Protein AF-A0A090WRE7-F1 (afdb_monomer)

Structure (mmCIF, N/CA/C/O backbone):
data_AF-A0A090WRE7-F1
#
_entry.id   AF-A0A090WRE7-F1
#
loop_
_atom_site.group_PDB
_atom_site.id
_atom_site.type_symbol
_atom_site.label_atom_id
_atom_site.label_alt_id
_atom_site.label_comp_id
_atom_site.label_asym_id
_atom_site.label_entity_id
_atom_site.label_seq_id
_atom_site.pdbx_PDB_ins_code
_atom_site.Cartn_x
_atom_site.Cartn_y
_atom_site.Cartn_z
_atom_site.occupancy
_atom_site.B_iso_or_equiv
_atom_site.auth_seq_id
_atom_site.auth_comp_id
_atom_site.auth_asym_id
_atom_site.auth_atom_id
_atom_site.pdbx_PDB_model_num
ATOM 1 N N . MET A 1 1 ? 3.033 -13.523 -8.952 1.00 80.12 1 MET A N 1
ATOM 2 C CA . MET A 1 1 ? 4.060 -12.502 -9.274 1.00 80.12 1 MET A CA 1
ATOM 3 C C . MET A 1 1 ? 4.094 -12.339 -10.781 1.00 80.12 1 MET A C 1
ATOM 5 O O . MET A 1 1 ? 4.192 -13.340 -11.481 1.00 80.12 1 MET A O 1
ATOM 9 N N . LYS A 1 2 ? 4.001 -11.104 -11.274 1.00 88.88 2 LYS A N 1
ATOM 10 C CA . LYS A 1 2 ? 4.060 -10.767 -12.698 1.00 88.88 2 LYS A CA 1
ATOM 11 C C . LYS A 1 2 ? 5.129 -9.702 -12.919 1.00 88.88 2 LYS A C 1
ATOM 13 O O . LYS A 1 2 ? 5.090 -8.665 -12.264 1.00 88.88 2 LYS A O 1
ATOM 18 N N . VAL A 1 3 ? 6.055 -9.948 -13.839 1.00 89.56 3 VAL A N 1
ATOM 19 C CA . VAL A 1 3 ? 7.024 -8.931 -14.269 1.00 89.56 3 VAL A CA 1
ATOM 20 C C . VAL A 1 3 ? 6.303 -7.918 -15.157 1.00 89.56 3 VAL A C 1
ATOM 22 O O . VAL A 1 3 ? 5.532 -8.302 -16.042 1.00 89.56 3 VAL A O 1
ATOM 25 N N . ILE A 1 4 ? 6.506 -6.631 -14.888 1.00 88.69 4 ILE A N 1
ATOM 26 C CA . ILE A 1 4 ? 5.954 -5.544 -15.695 1.00 88.69 4 ILE A CA 1
ATOM 27 C C . ILE A 1 4 ? 6.969 -5.182 -16.769 1.00 88.69 4 ILE A C 1
ATOM 29 O O . ILE A 1 4 ? 8.102 -4.817 -16.470 1.00 88.69 4 ILE A O 1
ATOM 33 N N . ASP A 1 5 ? 6.537 -5.232 -18.025 1.00 88.62 5 ASP A N 1
ATOM 34 C CA . ASP A 1 5 ? 7.314 -4.670 -19.120 1.00 88.62 5 ASP A CA 1
ATOM 35 C C . ASP A 1 5 ? 7.223 -3.139 -19.084 1.00 88.62 5 ASP A C 1
ATOM 37 O O . ASP A 1 5 ? 6.187 -2.541 -19.380 1.00 88.62 5 ASP A O 1
ATOM 41 N N . ILE A 1 6 ? 8.334 -2.503 -18.718 1.00 86.12 6 ILE A N 1
ATOM 42 C CA . ILE A 1 6 ? 8.448 -1.048 -18.590 1.00 86.12 6 ILE A CA 1
ATOM 43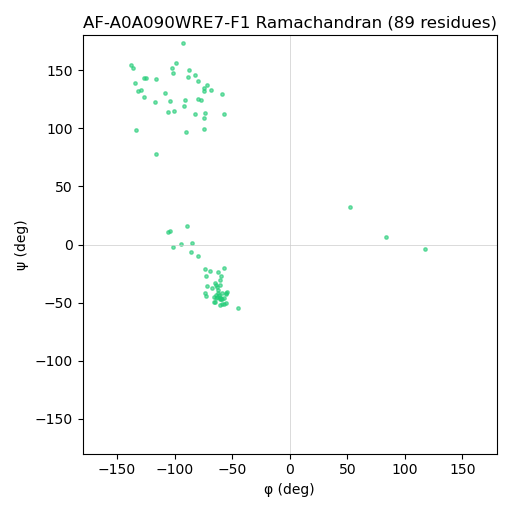 C C . ILE A 1 6 ? 8.166 -0.351 -19.930 1.00 86.12 6 ILE A C 1
ATOM 45 O O . ILE A 1 6 ? 7.637 0.758 -19.935 1.00 86.12 6 ILE A O 1
ATOM 49 N N . ASN A 1 7 ? 8.461 -0.980 -21.073 1.00 86.06 7 ASN A N 1
ATOM 50 C CA . ASN A 1 7 ? 8.299 -0.344 -22.383 1.00 86.06 7 ASN A CA 1
ATOM 51 C C . ASN A 1 7 ? 6.839 -0.200 -22.812 1.00 86.06 7 ASN A C 1
ATOM 53 O O . ASN A 1 7 ? 6.516 0.725 -23.556 1.00 86.06 7 ASN A O 1
ATOM 57 N N . THR A 1 8 ? 5.964 -1.076 -22.325 1.00 89.94 8 THR A N 1
ATOM 58 C CA . THR A 1 8 ? 4.520 -1.034 -22.594 1.00 89.94 8 THR A CA 1
ATOM 59 C C . THR A 1 8 ? 3.723 -0.437 -21.433 1.00 89.94 8 THR A C 1
ATOM 61 O O . THR A 1 8 ? 2.508 -0.253 -21.531 1.00 89.94 8 THR A O 1
ATOM 64 N N . TRP A 1 9 ? 4.392 -0.085 -20.332 1.00 89.62 9 TRP A N 1
ATOM 65 C CA . TRP A 1 9 ? 3.742 0.417 -19.132 1.00 89.62 9 TRP A CA 1
ATOM 66 C C . TRP A 1 9 ? 3.373 1.899 -19.246 1.00 89.62 9 TRP A C 1
ATOM 68 O O . TRP A 1 9 ? 4.221 2.772 -19.440 1.00 89.62 9 TRP A O 1
ATOM 78 N N . ASN A 1 10 ? 2.096 2.210 -19.015 1.00 90.31 10 ASN A N 1
ATOM 79 C CA . ASN A 1 10 ? 1.559 3.574 -19.058 1.00 90.31 10 ASN A CA 1
ATOM 80 C C . ASN A 1 10 ? 2.256 4.563 -18.104 1.00 90.31 10 ASN A C 1
ATOM 82 O O . ASN A 1 10 ? 2.149 5.770 -18.296 1.00 90.31 10 ASN A O 1
ATOM 86 N N . ARG A 1 11 ? 2.958 4.077 -17.071 1.00 88.25 11 ARG A N 1
ATOM 87 C CA . ARG A 1 11 ? 3.661 4.913 -16.084 1.00 88.25 11 ARG A CA 1
ATOM 88 C C . ARG A 1 11 ? 5.176 4.960 -16.280 1.00 88.25 11 ARG A C 1
ATOM 90 O O . ARG A 1 11 ? 5.852 5.490 -15.401 1.00 88.25 11 ARG A O 1
ATOM 97 N N . LYS A 1 12 ? 5.701 4.477 -17.413 1.00 89.69 12 LYS A N 1
ATOM 98 C CA . LYS A 1 12 ? 7.137 4.498 -17.744 1.00 89.69 12 LYS A CA 1
ATOM 99 C C . LYS A 1 12 ? 7.800 5.843 -17.436 1.00 89.69 12 LYS A C 1
ATOM 101 O O . LYS A 1 12 ? 8.742 5.890 -16.658 1.00 89.69 12 LYS A O 1
ATOM 106 N N . GLN A 1 13 ? 7.255 6.935 -17.974 1.00 90.25 13 GLN A N 1
ATOM 107 C CA . GLN A 1 13 ? 7.836 8.273 -17.803 1.00 90.25 13 GLN A CA 1
ATOM 108 C C . GLN A 1 13 ? 7.873 8.720 -16.336 1.00 90.25 13 GLN A C 1
ATOM 110 O O . GLN A 1 13 ? 8.849 9.317 -15.890 1.00 90.25 13 GLN A O 1
ATOM 115 N N . HIS A 1 14 ? 6.825 8.414 -15.564 1.00 90.19 14 HIS A N 1
ATOM 116 C CA . HIS A 1 14 ? 6.811 8.709 -14.132 1.00 90.19 14 HIS A CA 1
ATOM 117 C C . HIS A 1 14 ? 7.861 7.879 -13.395 1.00 90.19 14 HIS A C 1
ATOM 119 O O . HIS A 1 14 ? 8.594 8.420 -12.576 1.00 90.19 14 HIS A O 1
ATOM 125 N N . PHE A 1 15 ? 7.951 6.584 -13.698 1.00 89.56 15 PHE A N 1
ATOM 126 C CA . PHE A 1 15 ? 8.945 5.704 -13.095 1.00 89.56 15 PHE A CA 1
ATOM 127 C C . PHE A 1 15 ? 10.371 6.191 -13.367 1.00 89.56 15 PHE A C 1
ATOM 129 O O . PHE A 1 15 ? 11.118 6.386 -12.416 1.00 89.56 15 PHE A O 1
ATOM 136 N N . GLU A 1 16 ? 10.715 6.472 -14.626 1.00 88.94 16 GLU A N 1
ATOM 137 C CA . GLU A 1 16 ? 12.036 6.982 -15.015 1.00 88.94 16 GLU A CA 1
ATOM 138 C C . GLU A 1 16 ? 12.368 8.290 -14.285 1.00 88.94 16 GLU A C 1
ATOM 140 O O . GLU A 1 16 ? 13.441 8.406 -13.695 1.00 88.94 16 GLU A O 1
ATOM 145 N N . HIS A 1 17 ? 11.421 9.233 -14.233 1.00 89.62 17 HIS A N 1
ATOM 146 C CA . HIS A 1 17 ? 11.610 10.505 -13.539 1.00 89.62 17 HIS A CA 1
ATOM 147 C C . HIS A 1 17 ? 11.883 10.329 -12.039 1.00 89.62 17 HIS A C 1
ATOM 149 O O . HIS A 1 17 ? 12.867 10.862 -11.533 1.00 89.62 17 HIS A O 1
ATOM 155 N N . PHE A 1 18 ? 11.038 9.575 -11.326 1.00 89.31 18 PHE A N 1
ATOM 156 C CA . PHE A 1 18 ? 11.192 9.392 -9.880 1.00 89.31 18 PHE A CA 1
ATOM 157 C C . PHE A 1 18 ? 12.386 8.493 -9.537 1.00 89.31 18 PHE A C 1
ATOM 159 O O . PHE A 1 18 ? 13.079 8.766 -8.567 1.00 89.31 18 PHE A O 1
ATOM 166 N N . SER A 1 19 ? 12.689 7.470 -10.342 1.00 87.12 19 SER A N 1
ATOM 167 C CA . SER A 1 19 ? 13.819 6.557 -10.099 1.00 87.12 19 SER A CA 1
ATOM 168 C C . SER A 1 19 ? 15.191 7.239 -10.124 1.00 87.12 19 SER A C 1
ATOM 170 O O . SER A 1 19 ? 16.129 6.736 -9.513 1.00 87.12 19 SER A O 1
ATOM 172 N N . GLY A 1 20 ? 15.308 8.385 -10.803 1.00 87.19 20 GLY A N 1
ATOM 173 C CA . GLY A 1 20 ? 16.537 9.177 -10.857 1.00 87.19 20 GLY A CA 1
ATOM 174 C C . GLY A 1 20 ? 16.717 10.154 -9.690 1.00 87.19 20 GLY A C 1
ATOM 175 O O . GLY A 1 20 ? 17.760 10.801 -9.602 1.00 87.19 20 GLY A O 1
ATOM 176 N N . LEU A 1 21 ? 15.719 10.305 -8.814 1.00 89.50 21 LEU A N 1
ATOM 177 C CA . LEU A 1 21 ? 15.794 11.213 -7.671 1.00 89.50 21 LEU A CA 1
ATOM 178 C C . LEU A 1 21 ? 16.528 10.560 -6.497 1.00 89.50 21 LEU A C 1
ATOM 180 O O . LEU A 1 21 ? 16.376 9.371 -6.234 1.00 89.50 21 LEU A O 1
ATOM 184 N N . ALA A 1 22 ? 17.272 11.370 -5.741 1.00 87.94 22 ALA A N 1
ATOM 185 C CA . ALA A 1 22 ? 17.924 10.918 -4.512 1.00 87.94 22 ALA A CA 1
ATOM 186 C C . ALA A 1 22 ? 16.911 10.518 -3.422 1.00 87.94 22 ALA A C 1
ATOM 188 O O . ALA A 1 22 ? 17.168 9.592 -2.659 1.00 87.94 22 ALA A O 1
ATOM 189 N N . ASP A 1 23 ? 15.760 11.198 -3.371 1.00 88.62 23 ASP A N 1
ATOM 190 C CA . ASP A 1 23 ? 14.632 10.844 -2.508 1.00 88.62 23 ASP A CA 1
ATOM 191 C C . ASP A 1 23 ? 13.316 10.882 -3.306 1.00 88.62 23 ASP A C 1
ATOM 193 O O . ASP A 1 23 ? 12.755 11.957 -3.538 1.00 88.62 23 ASP A O 1
ATOM 197 N N . PRO A 1 24 ? 12.825 9.722 -3.773 1.00 87.44 24 PRO A N 1
ATOM 198 C CA . PRO A 1 24 ? 11.587 9.625 -4.540 1.00 87.44 24 PRO A CA 1
ATOM 199 C C . PRO A 1 24 ? 10.331 9.436 -3.673 1.00 87.44 24 PRO A C 1
ATOM 201 O O . PRO A 1 24 ? 9.288 9.023 -4.189 1.00 87.44 24 PRO A O 1
ATOM 204 N N . SER A 1 25 ? 10.405 9.693 -2.363 1.00 89.44 25 SER A N 1
ATOM 205 C CA . SER A 1 25 ? 9.304 9.437 -1.430 1.00 89.44 25 SER A CA 1
ATOM 206 C C . SER A 1 25 ? 8.540 10.708 -1.069 1.00 89.44 25 SER A C 1
ATOM 208 O O . SER A 1 25 ? 9.096 11.793 -0.947 1.00 89.44 25 SER A O 1
ATOM 210 N N . PHE A 1 26 ? 7.237 10.569 -0.830 1.00 91.50 26 PHE A N 1
ATOM 211 C CA . PHE A 1 26 ? 6.423 11.627 -0.239 1.00 91.50 26 PHE A CA 1
ATOM 212 C C . PHE A 1 26 ? 5.466 11.038 0.797 1.00 91.50 26 PHE A C 1
ATOM 214 O O . PHE A 1 26 ? 5.095 9.865 0.727 1.00 91.50 26 PHE A O 1
ATOM 221 N N . ALA A 1 27 ? 5.054 11.860 1.760 1.00 94.19 27 ALA A N 1
ATOM 222 C CA . ALA A 1 27 ? 4.130 11.473 2.817 1.00 94.19 27 ALA A CA 1
ATOM 223 C C . ALA A 1 27 ? 2.948 12.441 2.873 1.00 94.19 27 ALA A C 1
ATOM 225 O O . ALA A 1 27 ? 3.101 13.646 2.680 1.00 94.19 27 ALA A O 1
ATOM 226 N N . VAL A 1 28 ? 1.763 11.904 3.156 1.00 95.25 28 VAL A N 1
ATOM 227 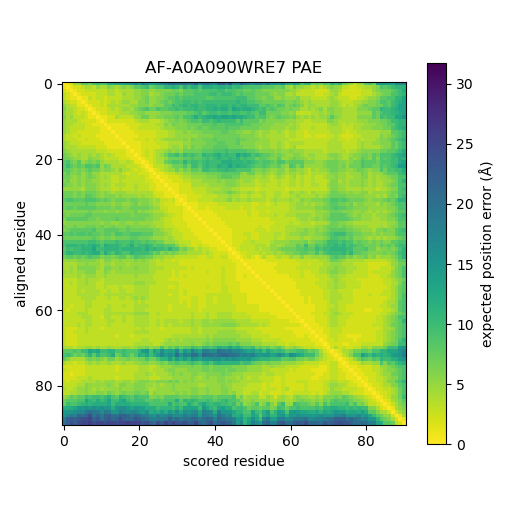C CA . VAL A 1 28 ? 0.535 12.684 3.323 1.00 95.25 28 VAL A CA 1
ATOM 228 C C . VAL A 1 28 ? -0.159 12.222 4.598 1.00 95.25 28 VAL A C 1
ATOM 230 O O . VAL A 1 28 ? -0.360 11.026 4.799 1.00 95.25 28 VAL A O 1
ATOM 233 N N . THR A 1 29 ? -0.562 13.180 5.431 1.00 95.88 29 THR A N 1
ATOM 234 C CA . THR A 1 29 ? -1.335 12.935 6.652 1.00 95.88 29 THR A CA 1
ATOM 235 C C . THR A 1 29 ? -2.681 13.621 6.522 1.00 95.88 29 THR A C 1
ATOM 237 O O . THR A 1 29 ? -2.744 14.834 6.33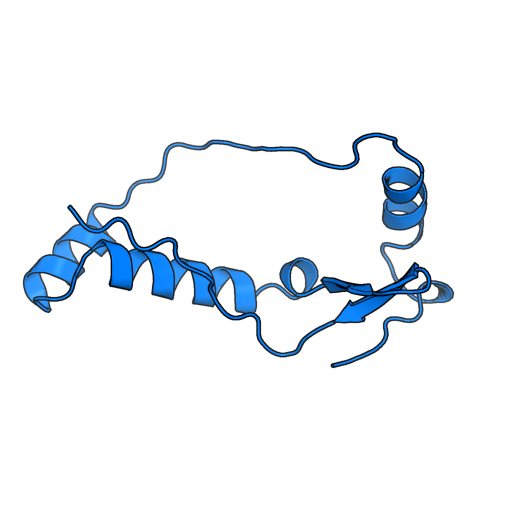3 1.00 95.88 29 THR A O 1
ATOM 240 N N . ILE A 1 30 ? -3.758 12.848 6.642 1.00 94.81 30 ILE A N 1
ATOM 241 C CA . ILE A 1 30 ? -5.126 13.369 6.611 1.00 94.81 30 ILE A CA 1
ATOM 242 C C . ILE A 1 30 ? -5.895 12.937 7.862 1.00 94.81 30 ILE A C 1
ATOM 244 O O . ILE A 1 30 ? -5.717 11.809 8.330 1.00 94.81 30 ILE A O 1
ATOM 248 N N . PRO A 1 31 ? -6.771 13.797 8.408 1.00 94.69 31 PRO A N 1
ATOM 249 C CA . PRO A 1 31 ? -7.710 13.375 9.433 1.00 94.69 31 PRO A CA 1
ATOM 250 C C . PRO A 1 31 ? -8.734 12.416 8.817 1.00 94.69 31 PRO A C 1
ATOM 252 O O . PRO A 1 31 ? -9.304 12.688 7.760 1.00 94.69 31 PRO A O 1
ATOM 255 N N . PHE A 1 32 ? -8.990 11.295 9.488 1.00 90.12 32 PHE A N 1
ATOM 256 C CA . PHE A 1 32 ? -9.937 10.286 9.021 1.00 90.12 32 PHE A CA 1
ATOM 257 C C . PHE A 1 32 ? -10.930 9.923 10.124 1.00 90.12 32 PHE A C 1
ATOM 259 O O . PHE A 1 32 ? -10.546 9.672 11.267 1.00 90.12 32 PHE A O 1
ATOM 266 N N . ASN A 1 33 ? -12.221 9.886 9.791 1.00 93.69 33 ASN A N 1
ATOM 267 C CA . ASN A 1 33 ? -13.260 9.508 10.742 1.00 93.69 33 ASN A CA 1
ATOM 268 C C . ASN A 1 33 ? -13.359 7.977 10.842 1.00 93.69 33 ASN A C 1
ATOM 270 O O . ASN A 1 33 ? -13.802 7.306 9.910 1.00 93.69 33 ASN A O 1
ATOM 274 N N . VAL A 1 34 ? -12.984 7.435 12.002 1.00 93.31 34 VAL A N 1
ATOM 275 C CA . VAL A 1 34 ? -12.969 5.990 12.290 1.00 93.31 34 VAL A CA 1
ATOM 276 C C . VAL A 1 34 ? -14.106 5.528 13.210 1.00 93.31 34 VAL A C 1
ATOM 278 O O . VAL A 1 34 ? -14.101 4.381 13.659 1.00 93.31 34 VAL A O 1
ATOM 281 N N . THR A 1 35 ? -15.105 6.375 13.489 1.00 94.44 35 THR A N 1
ATOM 282 C CA . THR A 1 35 ? -16.172 6.087 14.466 1.00 94.44 35 THR A CA 1
ATOM 283 C C . THR A 1 35 ? -16.898 4.775 14.171 1.00 94.44 35 THR A C 1
ATOM 285 O O . THR A 1 35 ? -17.111 3.977 15.080 1.00 94.44 35 THR A O 1
ATOM 288 N N . LYS A 1 36 ? -17.205 4.499 12.897 1.00 92.56 36 LYS A N 1
ATOM 289 C CA . LYS A 1 36 ? -17.869 3.251 12.485 1.00 92.56 36 LYS A CA 1
ATOM 290 C C . LYS A 1 36 ? -17.005 2.017 12.760 1.00 92.56 36 LYS A C 1
ATOM 292 O O . LYS A 1 36 ? -17.488 1.038 13.315 1.00 92.56 36 LYS A O 1
ATOM 297 N N . ALA A 1 37 ? -15.718 2.070 12.410 1.00 90.75 37 ALA A N 1
ATOM 298 C CA . ALA A 1 37 ? -14.790 0.964 12.656 1.00 90.75 37 ALA A CA 1
ATOM 299 C C . ALA A 1 37 ? -14.624 0.695 14.161 1.00 90.75 37 ALA A C 1
ATOM 301 O O . ALA A 1 37 ? -14.555 -0.458 14.587 1.00 90.75 37 ALA A O 1
ATOM 302 N N . TYR A 1 38 ? -14.625 1.757 14.971 1.00 92.88 38 TYR A N 1
ATOM 303 C CA . TYR A 1 38 ? -14.578 1.655 16.424 1.00 92.88 38 TYR A CA 1
ATOM 304 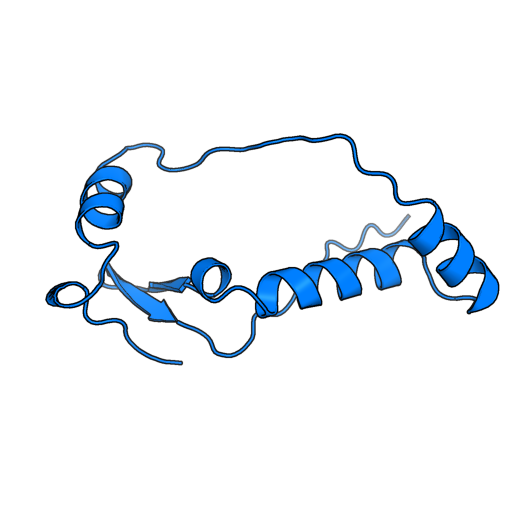C C . TYR A 1 38 ? -15.841 1.010 17.008 1.00 92.88 38 TYR A C 1
ATOM 306 O O . TYR A 1 38 ? -15.723 0.056 17.776 1.00 92.88 38 TYR A O 1
ATOM 314 N N . GLN A 1 39 ? -17.033 1.466 16.613 1.00 94.12 39 GLN A N 1
ATOM 315 C CA . GLN A 1 39 ? -18.310 0.893 17.063 1.00 94.12 39 GLN A CA 1
ATOM 316 C C . GLN A 1 39 ? -18.395 -0.601 16.748 1.00 94.12 39 GLN A C 1
ATOM 318 O O . GLN A 1 39 ? -18.563 -1.410 17.659 1.00 94.12 39 GLN A O 1
ATOM 323 N N . VAL A 1 40 ? -18.133 -0.973 15.492 1.00 92.56 40 VAL A N 1
ATOM 324 C CA . VAL A 1 40 ? -18.150 -2.378 15.073 1.00 92.56 40 VAL A CA 1
ATOM 325 C C . VAL A 1 40 ? -17.151 -3.201 15.883 1.00 92.56 40 VAL A C 1
ATOM 327 O O . VAL A 1 40 ? -17.492 -4.288 16.331 1.00 92.56 40 VAL A O 1
ATOM 330 N N . SER A 1 41 ? -15.943 -2.683 16.146 1.00 93.25 41 SER A N 1
ATOM 331 C CA . SER A 1 41 ? -14.946 -3.414 16.943 1.00 93.25 41 SER A CA 1
ATOM 332 C C . SER A 1 41 ? -15.426 -3.733 18.365 1.00 93.25 41 SER A C 1
ATOM 334 O O . SER A 1 41 ? -15.118 -4.804 18.893 1.00 93.25 41 SER A O 1
ATOM 336 N N . LYS A 1 42 ? -16.213 -2.833 18.971 1.00 93.06 42 LYS A N 1
ATOM 337 C CA . LYS A 1 42 ? -16.800 -3.025 20.301 1.00 93.06 42 LYS A CA 1
ATOM 338 C C . LYS A 1 42 ? -17.935 -4.040 20.273 1.00 93.06 42 LYS A C 1
ATOM 340 O O . LYS A 1 42 ? -17.960 -4.920 21.129 1.00 93.06 42 LYS A O 1
ATOM 345 N N . GLU A 1 43 ? -18.816 -3.950 19.281 1.00 94.25 43 GLU A N 1
ATOM 346 C CA . GLU A 1 43 ? -19.932 -4.884 19.089 1.00 94.25 43 GLU A CA 1
ATOM 347 C C . GLU A 1 43 ? -19.437 -6.316 18.851 1.00 94.25 43 GLU A C 1
ATOM 349 O O . GLU A 1 43 ? -19.928 -7.259 19.470 1.00 94.25 43 GLU A O 1
ATOM 354 N N . THR A 1 44 ? -18.403 -6.485 18.021 1.00 92.12 44 THR A N 1
ATOM 355 C CA . THR A 1 44 ? -17.837 -7.800 17.683 1.00 92.12 44 THR A CA 1
ATOM 356 C C . THR A 1 44 ? -16.802 -8.305 18.690 1.00 92.12 44 THR A C 1
ATOM 358 O O . THR A 1 44 ? -16.242 -9.380 18.489 1.00 92.12 44 THR A O 1
ATOM 361 N N . LYS A 1 45 ? -16.520 -7.552 19.766 1.00 92.25 45 LYS A N 1
ATOM 362 C CA . LYS A 1 45 ? -15.483 -7.855 20.776 1.00 92.25 45 LYS A CA 1
ATOM 363 C C . LYS A 1 45 ? -14.093 -8.126 20.175 1.00 92.25 45 LYS A C 1
ATOM 365 O O . LYS A 1 45 ? -13.305 -8.896 20.719 1.00 92.25 45 LYS A O 1
ATOM 370 N N . THR A 1 46 ? -13.773 -7.478 19.058 1.00 91.56 46 THR A N 1
ATOM 371 C CA . THR A 1 46 ? -12.469 -7.593 18.385 1.00 91.56 46 THR A CA 1
ATOM 372 C C . THR A 1 46 ? -11.599 -6.376 18.675 1.00 91.56 46 THR A C 1
ATOM 374 O O . THR A 1 46 ? -12.110 -5.272 18.851 1.00 91.56 46 THR A O 1
ATOM 377 N N . SER A 1 47 ? -10.274 -6.537 18.665 1.00 92.06 47 SER A N 1
ATOM 378 C CA . SER A 1 47 ? -9.358 -5.398 18.791 1.00 92.06 47 SER A CA 1
ATOM 379 C C . SER A 1 47 ? -9.580 -4.386 17.663 1.00 92.06 47 SER A C 1
ATOM 381 O O . SER A 1 47 ? -9.558 -4.741 16.481 1.00 92.06 47 SER A O 1
ATOM 383 N N . PHE A 1 48 ? -9.745 -3.111 18.030 1.00 91.56 48 PHE A N 1
ATOM 384 C CA . PHE A 1 48 ? -9.857 -2.013 17.069 1.00 91.56 48 PHE A CA 1
ATOM 385 C C . PHE A 1 48 ? -8.656 -1.974 16.118 1.00 91.56 48 PHE A C 1
ATOM 387 O O . PHE A 1 48 ? -8.839 -1.826 14.914 1.00 91.56 48 PHE A O 1
ATOM 394 N N . PHE A 1 49 ? -7.441 -2.183 16.641 1.00 91.38 49 PHE A N 1
ATOM 395 C CA . PHE A 1 49 ? -6.222 -2.208 15.833 1.00 91.38 49 PHE A CA 1
ATOM 396 C C . PHE A 1 49 ? -6.260 -3.319 14.782 1.00 91.38 49 PHE A C 1
ATOM 398 O O . PHE A 1 49 ? -5.976 -3.065 13.617 1.00 91.38 49 PHE A O 1
ATOM 405 N N . THR A 1 50 ? -6.666 -4.533 15.164 1.00 90.94 50 THR A N 1
ATOM 406 C CA . THR A 1 50 ? -6.769 -5.664 14.231 1.00 90.94 50 THR A CA 1
ATOM 407 C C . THR A 1 50 ? -7.787 -5.384 13.132 1.00 90.94 50 THR A C 1
ATOM 409 O O . THR A 1 50 ? -7.517 -5.660 11.964 1.00 90.94 50 THR A O 1
ATOM 412 N N . ARG A 1 51 ? -8.939 -4.797 13.483 1.00 91.50 51 ARG A N 1
ATOM 413 C CA . ARG A 1 51 ? -9.970 -4.434 12.506 1.00 91.50 51 ARG A CA 1
ATOM 414 C C . ARG A 1 51 ? -9.483 -3.354 11.542 1.00 91.50 51 ARG A C 1
ATOM 416 O O . ARG A 1 51 ? -9.586 -3.529 10.332 1.00 91.50 51 ARG A O 1
ATOM 423 N N . TYR A 1 52 ? -8.923 -2.277 12.082 1.00 92.25 52 TYR A N 1
ATOM 424 C CA . TYR A 1 52 ? -8.328 -1.195 11.306 1.00 92.25 52 TYR A CA 1
ATOM 425 C C . TYR A 1 52 ? -7.255 -1.720 10.344 1.00 92.25 52 TYR A C 1
ATOM 427 O O . TYR A 1 52 ? -7.327 -1.469 9.145 1.00 92.25 52 TYR A O 1
ATOM 435 N N . LEU A 1 53 ? -6.310 -2.517 10.852 1.00 92.62 53 LEU A N 1
ATOM 436 C CA . LEU A 1 53 ? -5.218 -3.074 10.060 1.00 92.62 53 LEU A CA 1
ATOM 437 C C . LEU A 1 53 ? -5.736 -3.958 8.923 1.00 92.62 53 LEU A C 1
ATOM 439 O O . LEU A 1 53 ? -5.282 -3.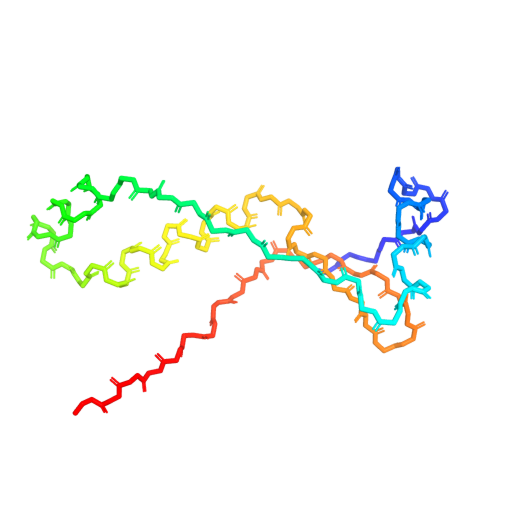832 7.789 1.00 92.62 53 LEU A O 1
ATOM 443 N N . HIS A 1 54 ? -6.702 -4.830 9.209 1.00 92.44 54 HIS A N 1
ATOM 444 C CA . HIS A 1 54 ? -7.332 -5.676 8.202 1.00 92.44 54 HIS A CA 1
ATOM 445 C C . HIS A 1 54 ? -7.997 -4.852 7.092 1.00 92.44 54 HIS A C 1
ATOM 447 O O . HIS A 1 54 ? -7.790 -5.127 5.909 1.00 92.44 54 HIS A O 1
ATOM 453 N N . ASP A 1 55 ? -8.759 -3.821 7.456 1.00 92.31 55 ASP A N 1
ATOM 454 C CA . ASP A 1 55 ? -9.453 -2.978 6.485 1.00 92.31 55 ASP A CA 1
ATOM 455 C C . ASP A 1 55 ? -8.455 -2.158 5.639 1.00 92.31 55 ASP A C 1
ATOM 457 O O . ASP A 1 55 ? -8.621 -2.069 4.419 1.00 92.31 55 ASP A O 1
ATOM 461 N N . CYS A 1 56 ? -7.354 -1.675 6.231 1.00 93.12 56 CYS A N 1
ATOM 462 C CA . CYS A 1 56 ? -6.236 -1.079 5.489 1.00 93.12 56 CYS A CA 1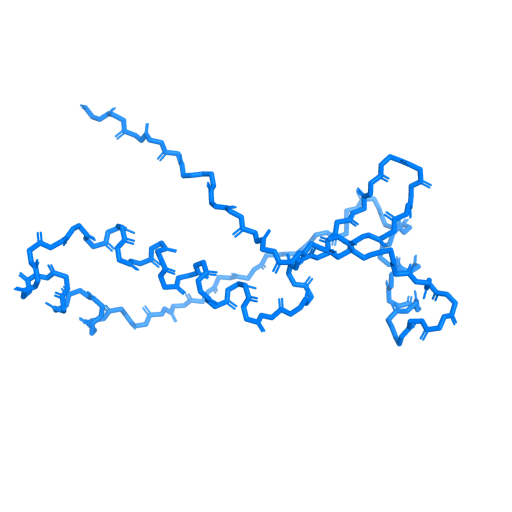
ATOM 463 C C . CYS A 1 56 ? -5.609 -2.067 4.499 1.00 93.12 56 CYS A C 1
ATOM 465 O O . CYS A 1 56 ? -5.417 -1.729 3.332 1.00 93.12 56 CYS A O 1
ATOM 467 N N . MET A 1 57 ? -5.324 -3.300 4.926 1.00 94.81 57 MET A N 1
ATOM 468 C CA . MET A 1 57 ? -4.732 -4.311 4.047 1.00 94.81 57 MET A CA 1
ATOM 469 C C . MET A 1 57 ? -5.659 -4.699 2.898 1.00 94.81 57 MET A C 1
ATOM 471 O O . MET A 1 57 ? -5.179 -4.930 1.788 1.00 94.81 57 MET A O 1
ATOM 475 N N . ARG A 1 58 ? -6.977 -4.729 3.124 1.00 95.19 58 ARG A N 1
ATOM 476 C CA . ARG A 1 58 ? -7.962 -4.931 2.053 1.00 95.19 58 ARG A CA 1
ATOM 477 C C . ARG A 1 58 ? -7.927 -3.801 1.030 1.00 95.19 58 ARG A C 1
ATOM 479 O O . ARG A 1 58 ? -7.910 -4.084 -0.163 1.00 95.19 58 ARG A O 1
ATOM 486 N N . ALA A 1 59 ? -7.878 -2.549 1.482 1.00 94.56 59 ALA A N 1
ATOM 487 C CA . ALA A 1 59 ? -7.794 -1.393 0.592 1.00 94.56 59 ALA A CA 1
ATOM 488 C C . ALA A 1 59 ? -6.484 -1.381 -0.217 1.00 94.56 59 ALA A C 1
ATOM 490 O O . ALA A 1 59 ? -6.512 -1.177 -1.428 1.00 94.56 59 ALA A O 1
ATOM 491 N N . ILE A 1 60 ? -5.351 -1.674 0.431 1.00 95.00 60 ILE A N 1
ATOM 492 C CA . ILE A 1 60 ? -4.034 -1.765 -0.218 1.00 95.00 60 ILE A CA 1
ATOM 493 C C . ILE A 1 60 ? -4.030 -2.855 -1.295 1.00 95.00 60 ILE A C 1
ATOM 495 O O . ILE A 1 60 ? -3.590 -2.610 -2.413 1.00 95.00 60 ILE A O 1
ATOM 499 N N . ASN A 1 61 ? -4.552 -4.046 -0.987 1.00 95.31 61 ASN A N 1
ATOM 500 C CA . ASN A 1 61 ? -4.576 -5.164 -1.934 1.00 95.31 61 ASN A CA 1
ATOM 501 C C . ASN A 1 61 ? -5.538 -4.958 -3.117 1.00 95.31 61 ASN A C 1
ATOM 503 O O . ASN A 1 61 ? -5.341 -5.572 -4.168 1.00 95.31 61 ASN A O 1
ATOM 507 N N . ALA A 1 62 ? -6.554 -4.103 -2.966 1.00 96.25 62 ALA A N 1
ATOM 508 C CA . ALA A 1 62 ? -7.501 -3.773 -4.031 1.00 96.25 62 ALA A CA 1
ATOM 509 C C . ALA A 1 62 ? -6.904 -2.854 -5.111 1.00 96.25 62 ALA A C 1
ATOM 511 O O . ALA A 1 62 ? -7.421 -2.807 -6.225 1.00 96.25 62 ALA A O 1
ATOM 512 N N . ILE A 1 63 ? -5.825 -2.131 -4.802 1.00 94.81 63 ILE A N 1
ATOM 513 C CA . ILE A 1 63 ? -5.182 -1.192 -5.723 1.00 94.81 63 ILE A CA 1
ATOM 514 C C . ILE A 1 63 ? -3.878 -1.807 -6.226 1.00 94.81 63 ILE A C 1
ATOM 516 O O . ILE A 1 63 ? -2.915 -1.971 -5.480 1.00 94.81 63 ILE A O 1
ATOM 520 N N . GLU A 1 64 ? -3.825 -2.093 -7.526 1.00 91.44 64 GLU A N 1
ATOM 521 C CA . GLU A 1 64 ? -2.675 -2.734 -8.176 1.00 91.44 64 GLU A CA 1
ATOM 522 C C . GLU A 1 64 ? -1.352 -1.998 -7.924 1.00 91.44 64 GLU A C 1
ATOM 524 O O . GLU A 1 64 ? -0.345 -2.620 -7.595 1.00 91.44 64 GLU A O 1
ATOM 529 N N . ASN A 1 65 ? -1.379 -0.664 -7.967 1.00 91.25 65 ASN A N 1
ATOM 530 C CA . ASN A 1 65 ? -0.191 0.177 -7.818 1.00 91.25 65 ASN A CA 1
ATOM 531 C C . ASN A 1 65 ? 0.548 0.001 -6.479 1.00 91.25 65 ASN A C 1
ATOM 533 O O . ASN A 1 65 ? 1.754 0.230 -6.432 1.00 91.25 65 ASN A O 1
ATOM 537 N N . PHE A 1 66 ? -0.131 -0.398 -5.396 1.00 92.75 66 PHE A N 1
ATOM 538 C CA . PHE A 1 66 ? 0.535 -0.638 -4.106 1.00 92.75 66 PHE A CA 1
ATOM 539 C C . PHE A 1 66 ? 1.240 -1.997 -4.032 1.00 92.75 66 PHE A C 1
ATOM 541 O O . PHE A 1 66 ? 2.009 -2.256 -3.098 1.00 92.75 66 PHE A O 1
ATOM 548 N N . LYS A 1 67 ? 1.004 -2.861 -5.022 1.00 93.50 67 LYS A N 1
ATOM 549 C CA . LYS A 1 67 ? 1.568 -4.210 -5.095 1.00 93.50 67 LYS A CA 1
ATOM 550 C C . LYS A 1 67 ? 2.857 -4.282 -5.913 1.00 93.50 67 LYS A C 1
ATOM 552 O O . LYS A 1 67 ? 3.427 -5.365 -6.039 1.00 93.50 67 LYS A O 1
ATOM 557 N N . TYR A 1 68 ? 3.321 -3.152 -6.447 1.00 92.31 68 TYR A N 1
ATOM 558 C CA . TYR A 1 68 ? 4.571 -3.071 -7.195 1.00 92.31 68 TYR A CA 1
ATOM 559 C C . TYR A 1 68 ? 5.782 -3.017 -6.274 1.00 92.31 68 TYR A C 1
ATOM 561 O O . TYR A 1 68 ? 5.758 -2.354 -5.234 1.00 92.31 68 TYR A O 1
ATOM 569 N N . ARG A 1 69 ? 6.850 -3.703 -6.665 1.00 91.31 69 ARG A N 1
ATOM 570 C CA . ARG A 1 69 ? 8.166 -3.655 -6.028 1.00 91.31 69 ARG A CA 1
ATOM 571 C C . ARG A 1 69 ? 9.236 -3.563 -7.108 1.00 91.31 69 ARG A C 1
ATOM 573 O O . ARG A 1 69 ? 9.018 -4.019 -8.227 1.00 91.31 69 ARG A O 1
ATOM 580 N N . ILE A 1 70 ? 10.358 -2.949 -6.757 1.00 90.06 70 ILE A N 1
ATOM 581 C CA . ILE A 1 70 ? 11.569 -2.948 -7.573 1.00 90.06 70 ILE A CA 1
ATOM 582 C C . ILE A 1 70 ? 12.473 -4.008 -6.953 1.00 90.06 70 ILE A C 1
ATOM 584 O O . ILE A 1 70 ? 12.849 -3.874 -5.788 1.00 90.06 70 ILE A O 1
ATOM 588 N N . GLU A 1 71 ? 12.743 -5.076 -7.691 1.00 88.75 71 GLU A N 1
ATOM 589 C CA . GLU A 1 71 ? 13.581 -6.184 -7.225 1.00 88.75 71 GLU A CA 1
ATOM 590 C C . GLU A 1 71 ? 15.048 -5.980 -7.632 1.00 88.75 71 GLU A C 1
ATOM 592 O O . GLU A 1 71 ? 15.406 -5.053 -8.370 1.00 88.75 71 GLU A O 1
ATOM 597 N N . ASN A 1 72 ? 15.914 -6.863 -7.130 1.00 75.56 72 ASN A N 1
ATOM 598 C CA . ASN A 1 72 ? 17.345 -6.856 -7.422 1.00 75.56 72 ASN A CA 1
ATOM 599 C C . ASN A 1 72 ? 17.587 -6.944 -8.937 1.00 75.56 72 ASN A C 1
ATOM 601 O O . ASN A 1 72 ? 17.316 -7.971 -9.548 1.00 75.56 72 ASN A O 1
ATOM 605 N N . GLY A 1 73 ? 18.108 -5.865 -9.525 1.00 73.19 73 GLY A N 1
ATOM 606 C CA . GLY A 1 73 ? 18.293 -5.734 -10.976 1.00 73.19 73 GLY A CA 1
ATOM 607 C C . GLY A 1 73 ? 17.486 -4.600 -11.615 1.00 73.19 73 GLY A C 1
ATOM 608 O O . GLY A 1 73 ? 17.663 -4.335 -12.799 1.00 73.19 73 GLY A O 1
ATOM 609 N N . GLY A 1 74 ? 16.644 -3.898 -10.843 1.00 80.25 74 GLY A N 1
ATOM 610 C CA . GLY A 1 74 ? 15.848 -2.766 -11.338 1.00 80.25 74 GLY A CA 1
ATOM 611 C C . GLY A 1 74 ? 14.546 -3.182 -12.027 1.00 80.25 74 GLY A C 1
ATOM 612 O O . GLY A 1 74 ? 13.840 -2.338 -12.578 1.00 80.25 74 GLY A O 1
ATOM 613 N N . GLU A 1 75 ? 14.210 -4.471 -11.985 1.00 88.00 75 GLU A N 1
ATOM 614 C CA . GLU A 1 75 ? 12.978 -5.009 -12.550 1.00 88.00 75 GLU A CA 1
ATOM 615 C C . GLU A 1 75 ? 11.775 -4.651 -11.676 1.00 88.00 75 GLU A C 1
ATOM 617 O O . GLU A 1 75 ? 11.798 -4.800 -10.451 1.00 88.00 75 GLU A O 1
ATOM 622 N N . VAL A 1 76 ? 10.696 -4.198 -12.316 1.00 90.31 76 VAL A N 1
ATOM 623 C CA . VAL A 1 76 ? 9.439 -3.893 -11.633 1.00 90.31 76 VAL A CA 1
ATOM 624 C C . VAL A 1 76 ? 8.550 -5.131 -11.653 1.00 90.31 76 VAL A C 1
ATOM 626 O O . VAL A 1 76 ? 8.144 -5.611 -12.713 1.00 90.31 76 VAL A O 1
ATOM 629 N N . VAL A 1 77 ? 8.206 -5.631 -10.470 1.00 92.06 77 VAL A N 1
ATOM 630 C CA . VAL A 1 77 ? 7.339 -6.801 -10.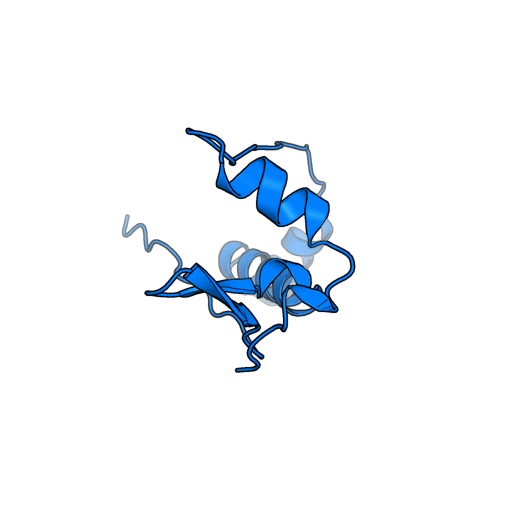298 1.00 92.06 77 VAL A CA 1
ATOM 631 C C . VAL A 1 77 ? 6.049 -6.419 -9.586 1.00 92.06 77 VAL A C 1
ATOM 633 O O . VAL A 1 77 ? 6.041 -5.615 -8.654 1.00 92.06 77 VAL A O 1
ATOM 636 N N . ALA A 1 78 ? 4.945 -7.028 -10.003 1.00 92.75 78 ALA A N 1
ATOM 637 C CA . ALA A 1 78 ? 3.655 -6.949 -9.339 1.00 92.75 78 ALA A CA 1
ATOM 638 C C . ALA A 1 78 ? 3.373 -8.243 -8.574 1.00 92.75 78 ALA A C 1
ATOM 640 O O . ALA A 1 78 ? 3.359 -9.339 -9.147 1.00 92.75 78 ALA A O 1
ATOM 641 N N . TYR A 1 79 ? 3.117 -8.119 -7.275 1.00 93.56 79 TYR A N 1
ATOM 642 C CA . TYR A 1 79 ? 2.664 -9.232 -6.448 1.00 93.56 79 TYR A CA 1
ATOM 643 C C . TYR A 1 79 ? 1.139 -9.357 -6.472 1.00 93.56 79 TYR A C 1
ATOM 645 O O . TYR A 1 79 ? 0.406 -8.375 -6.605 1.00 93.56 79 TYR A O 1
ATOM 653 N N . ASP A 1 80 ? 0.650 -10.584 -6.311 1.00 91.75 80 ASP A N 1
ATOM 654 C CA . ASP A 1 80 ? -0.790 -10.848 -6.313 1.00 91.75 80 ASP A CA 1
ATOM 655 C C . ASP A 1 80 ? -1.427 -10.362 -5.006 1.00 91.75 80 ASP A C 1
ATOM 657 O O . ASP A 1 80 ? -2.470 -9.698 -5.035 1.00 91.75 80 ASP A O 1
ATOM 661 N N . VAL A 1 81 ? -0.741 -10.618 -3.885 1.00 92.75 81 VAL A N 1
ATOM 662 C CA . VAL A 1 81 ? -1.155 -10.280 -2.520 1.00 92.75 81 VAL A CA 1
ATOM 663 C C . VAL A 1 81 ? 0.014 -9.668 -1.747 1.00 92.75 81 VAL A C 1
ATOM 665 O O . VAL A 1 81 ? 1.148 -10.133 -1.834 1.00 92.75 81 VAL A O 1
ATOM 668 N N . ILE A 1 82 ? -0.283 -8.634 -0.963 1.00 93.31 82 ILE A N 1
ATOM 669 C CA . ILE A 1 82 ? 0.617 -7.992 -0.008 1.00 93.31 82 ILE A CA 1
ATOM 670 C C . ILE A 1 82 ? 0.167 -8.346 1.405 1.00 93.31 82 ILE A C 1
ATOM 672 O O . ILE A 1 82 ? -1.004 -8.184 1.766 1.00 93.31 82 ILE A O 1
ATOM 676 N N . HIS A 1 83 ? 1.120 -8.795 2.214 1.00 91.06 83 HIS A N 1
ATOM 677 C CA . HIS A 1 83 ? 0.919 -9.116 3.621 1.00 91.06 83 HIS A CA 1
ATOM 678 C C . HIS A 1 83 ? 1.374 -7.967 4.522 1.00 91.06 83 HIS A C 1
ATOM 680 O O . HIS A 1 83 ? 2.189 -7.131 4.136 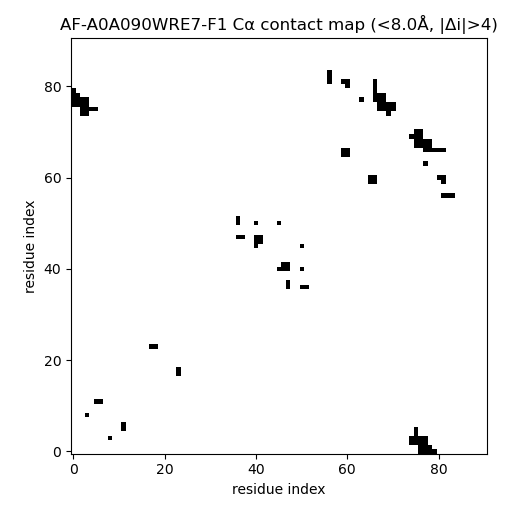1.00 91.06 83 HIS A O 1
ATOM 686 N N . THR A 1 84 ? 0.815 -7.915 5.728 1.00 88.00 84 THR A N 1
ATOM 687 C CA . THR A 1 84 ? 1.171 -6.908 6.730 1.00 88.00 84 THR A CA 1
ATOM 688 C C . THR A 1 84 ? 2.338 -7.378 7.594 1.00 88.00 84 THR A C 1
ATOM 690 O O . THR A 1 84 ? 2.417 -8.554 7.943 1.00 88.00 84 THR A O 1
ATOM 693 N N . SER A 1 85 ? 3.206 -6.446 7.985 1.00 86.88 85 SER A N 1
ATOM 694 C CA . SER A 1 85 ? 4.239 -6.632 9.007 1.00 86.88 85 SER A CA 1
ATOM 695 C C . SER A 1 85 ? 3.961 -5.694 10.195 1.00 86.88 85 SER A C 1
ATOM 697 O O . SER A 1 85 ? 4.554 -4.614 10.284 1.00 86.88 85 SER A O 1
ATOM 699 N N . PRO A 1 86 ? 3.006 -6.032 11.081 1.00 80.94 86 PRO A N 1
ATOM 700 C CA . PRO A 1 86 ? 2.654 -5.173 12.202 1.00 80.94 86 PRO A CA 1
ATOM 701 C C . PRO A 1 86 ? 3.767 -5.179 13.250 1.00 80.94 86 PRO A C 1
ATOM 703 O O . PRO A 1 86 ? 4.293 -6.233 13.608 1.00 80.94 86 PRO A O 1
ATOM 706 N N . ASN A 1 87 ? 4.097 -4.002 13.783 1.00 78.12 87 ASN A N 1
ATOM 707 C CA . ASN A 1 87 ? 4.981 -3.925 14.936 1.00 78.12 87 ASN A CA 1
ATOM 708 C C . ASN A 1 87 ? 4.199 -4.288 16.206 1.00 78.12 87 ASN A C 1
ATOM 710 O O . ASN A 1 87 ? 3.182 -3.666 16.519 1.00 78.12 87 ASN A O 1
ATOM 714 N N . ASN A 1 88 ? 4.684 -5.279 16.947 1.00 69.00 88 ASN A N 1
ATOM 715 C CA . ASN A 1 88 ? 4.068 -5.701 18.197 1.00 69.00 88 ASN A CA 1
ATOM 716 C C . ASN A 1 88 ? 4.677 -4.907 19.351 1.00 69.00 88 ASN A C 1
ATOM 718 O O . ASN A 1 88 ? 5.721 -5.274 19.886 1.00 69.00 88 ASN A O 1
ATOM 722 N N . PHE A 1 89 ? 4.007 -3.836 19.771 1.00 63.50 89 PHE A N 1
ATOM 723 C CA . PHE A 1 89 ? 4.326 -3.204 21.047 1.00 63.50 89 PHE A CA 1
ATOM 724 C C . PHE A 1 89 ? 3.794 -4.084 22.181 1.00 63.50 89 PHE A C 1
ATOM 726 O O . PHE A 1 89 ? 2.605 -4.056 22.500 1.00 63.50 89 PHE A O 1
ATOM 733 N N . LYS A 1 90 ? 4.677 -4.888 22.784 1.00 53.50 90 LYS A N 1
ATOM 734 C CA . LYS A 1 90 ? 4.413 -5.474 24.101 1.00 53.50 90 LYS A CA 1
ATOM 735 C C . LYS A 1 90 ? 4.550 -4.352 25.131 1.00 53.50 90 LYS A C 1
ATOM 737 O O . LYS A 1 90 ? 5.632 -3.788 25.274 1.00 53.50 90 LYS A O 1
ATOM 742 N N . ARG A 1 91 ? 3.434 -3.989 25.759 1.00 48.38 91 ARG A N 1
ATOM 743 C CA . ARG A 1 91 ? 3.435 -3.241 27.019 1.00 48.38 91 ARG A CA 1
ATOM 744 C C . ARG A 1 91 ? 3.695 -4.194 28.171 1.00 48.38 91 ARG A C 1
ATOM 746 O O . ARG A 1 91 ? 3.238 -5.354 28.057 1.00 48.38 91 ARG A O 1
#

InterPro domains:
  IPR001707 Chloramphenicol acetyltransferase [PF00302] (3-85)
  IPR001707 Chloramphenicol acetyltransferase [PTHR38474] (1-85)
  IPR001707 Chloramphenicol acetyltransferase [SM01059] (1-91)
  IPR023213 Chloramphenicol acetyltransferase-like domain superfamily [G3DSA:3.30.559.10] (1-90)

Organism: NCBI:txid221126

Mean predicted aligned error: 5.57 Å

Secondary structure (DSSP, 8-state):
-EE--TTT-TTHHHHHHHHTSS------------HHHHHHHHHTT--HHHHHHHHHHHHHHHSGGGGEEE-TTS-EEE-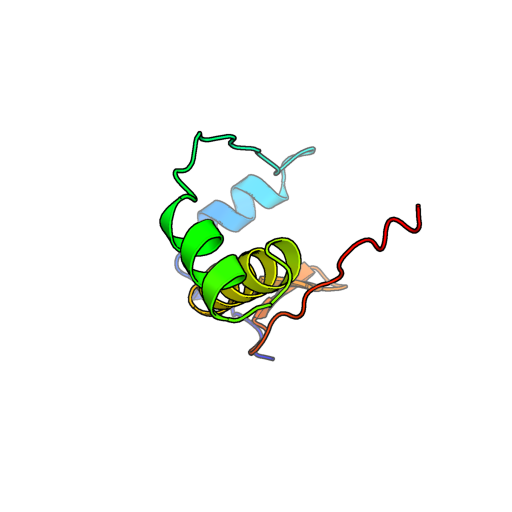S-----------

Solvent-accessible surface area (backbone atoms only — not comparable to full-atom values): 5927 Å² total; per-residue (Å²): 111,46,79,55,61,58,91,79,38,94,54,37,71,59,50,59,59,41,72,73,42,96,74,71,76,87,86,85,89,77,94,74,92,52,64,67,61,47,52,51,19,61,76,70,74,43,59,48,66,61,53,53,51,52,54,51,46,53,55,45,54,72,38,69,80,70,32,54,46,74,46,98,86,74,47,44,33,34,46,81,74,71,82,86,85,80,83,82,82,82,127

Radius of gyration: 17.55 Å; Cα contacts (8 Å, |Δi|>4): 62; chains: 1; bounding box: 38×26×50 Å

Sequence (91 aa):
MKVIDINTWNRKQHFEHFSGLADPSFAVTIPFNVTKAYQVSKETKTSFFTRYLHDCMRAINAIENFKYRIENGGEVVAYDVIHTSPNNFKR

Foldseek 3Di:
DAWDDLVPDPCNVVCVVLVPDPDSDDDDDDDDDCPVLVVVCVVVVHDSVVSVVVVVQVVLLVDQVSQWDQDDPRIIDGDNGDDDDDDDDDD

pLDDT: mean 89.11, std 7.91, range [48.38, 96.25]

Nearest PDB structures (foldseek):
  2i9d-assembly1_C  TM=9.602E-01  e=2.394E-04  Bacteroides thetaiotaomicron VPI-5482
  2i9d-assembly1_A  TM=9.602E-01  e=2.920E-04  Bacteroides thetaiotaomicron VPI-5482
  1cia-assembly1_A  TM=9.136E-01  e=7.042E-03  Escherichia coli
  3cla-assembly1_A  TM=9.124E-01  e=1.560E-02  Escherichia coli
  4cla-assembly1_A  TM=9.139E-01  e=1.667E-02  Escherichia coli